Protein AF-A0A2D3V6R5-F1 (afdb_monomer_lite)

Foldseek 3Di:
DDPPDPVNVVVVVVVVVVVVVVVVVVDDPDVVVVVVVVVVVCCVVVVVVVDDPVVNVVVVVVVVVVVVVVVVCCVPPVVVVCVVVVVVVCCVVCVVVVVVVVVVVVVVVVVVVVVVVVVVVVVVVVVVVVVVVVVVVVVVVVVVVVVPDDPDD

Organism: NCBI:txid112498

pLDDT: mean 79.0, std 11.84, range [49.44, 95.38]

Secondary structure (DSSP, 8-state):
--S-SHHHHHHHHHHHHHHHHHHHHH-SSHHHHHHHHHHHHHHHHT-GGGS-HHHHHHHHHHHHHHHHHHHHHHHHHHHHHHHHHHHHHHHHHHHHHHHHHHHHHHHHHHHHHHHHHHHHHHHHHHHHHHHHHHHHHHHHHHHHHHTTS----

Structure (mmCIF, N/CA/C/O backbone):
data_AF-A0A2D3V6R5-F1
#
_entry.id   AF-A0A2D3V6R5-F1
#
loop_
_atom_site.group_PDB
_atom_site.id
_atom_site.type_symbol
_atom_site.label_atom_id
_atom_site.label_alt_id
_atom_site.label_comp_id
_atom_site.label_asym_id
_atom_site.label_entity_id
_atom_site.label_seq_id
_atom_site.pdbx_PDB_ins_code
_atom_site.Cartn_x
_atom_site.Cartn_y
_atom_site.Cartn_z
_atom_site.occupancy
_atom_site.B_iso_or_equiv
_atom_site.auth_seq_id
_atom_site.auth_comp_id
_atom_site.auth_asym_id
_atom_site.auth_atom_id
_atom_site.pdbx_PDB_model_num
ATOM 1 N N . MET A 1 1 ? -11.839 -35.120 -4.992 1.00 53.50 1 MET A N 1
ATOM 2 C CA . MET A 1 1 ? -13.176 -34.646 -4.585 1.00 53.50 1 MET A CA 1
ATOM 3 C C . MET A 1 1 ? -13.481 -33.445 -5.452 1.00 53.50 1 MET A C 1
ATOM 5 O O . MET A 1 1 ? -12.688 -32.515 -5.448 1.00 53.50 1 MET A O 1
ATOM 9 N N . ASP A 1 2 ? -14.511 -33.534 -6.288 1.00 56.72 2 ASP A N 1
ATOM 10 C CA . ASP A 1 2 ? -14.888 -32.458 -7.205 1.00 56.72 2 ASP A CA 1
ATOM 11 C C . ASP A 1 2 ? -15.658 -31.379 -6.423 1.00 56.72 2 ASP A C 1
ATOM 13 O O . ASP A 1 2 ? -16.716 -31.648 -5.854 1.00 56.72 2 ASP A O 1
ATOM 17 N N . PHE A 1 3 ? -15.086 -30.176 -6.325 1.00 58.09 3 PHE A N 1
ATOM 18 C CA . PHE A 1 3 ? -15.668 -29.036 -5.603 1.00 58.09 3 PHE A CA 1
ATOM 19 C C . PHE A 1 3 ? -16.636 -28.214 -6.472 1.00 58.09 3 PHE A C 1
ATOM 21 O O . PHE A 1 3 ? -17.125 -27.173 -6.026 1.00 58.09 3 PHE A O 1
ATOM 28 N N . SER A 1 4 ? -16.893 -28.654 -7.709 1.00 66.25 4 SER A N 1
ATOM 29 C CA . SER A 1 4 ? -17.776 -27.969 -8.655 1.00 66.25 4 SER A CA 1
ATOM 30 C C . SER A 1 4 ? -19.265 -28.213 -8.374 1.00 66.25 4 SER A C 1
ATOM 32 O O . SER A 1 4 ? -20.094 -27.357 -8.686 1.00 66.25 4 SER A O 1
ATOM 34 N N . ASP A 1 5 ? -19.623 -29.335 -7.732 1.00 77.44 5 ASP A N 1
ATOM 35 C CA . ASP A 1 5 ? -21.026 -29.638 -7.443 1.00 77.44 5 ASP A CA 1
ATOM 36 C C . ASP A 1 5 ? -21.595 -28.745 -6.327 1.00 77.44 5 ASP A C 1
ATOM 38 O O . ASP A 1 5 ? -21.008 -28.581 -5.250 1.00 77.44 5 ASP A O 1
ATOM 42 N N . SER A 1 6 ? -22.769 -28.170 -6.593 1.00 73.06 6 SER A N 1
ATOM 43 C CA . SER A 1 6 ? -23.448 -27.214 -5.708 1.00 73.06 6 SER A CA 1
ATOM 44 C C . SER A 1 6 ? -23.695 -27.820 -4.321 1.00 73.06 6 SER A C 1
ATOM 46 O O . SER A 1 6 ? -23.447 -27.184 -3.295 1.00 73.06 6 SER A O 1
ATOM 48 N N . THR A 1 7 ? -24.063 -29.101 -4.282 1.00 78.38 7 THR A N 1
ATOM 49 C CA . THR A 1 7 ? -24.323 -29.873 -3.060 1.00 78.38 7 THR A CA 1
ATOM 50 C C . THR A 1 7 ? -23.079 -29.989 -2.175 1.00 78.38 7 THR A C 1
ATOM 52 O O . THR A 1 7 ? -23.147 -29.760 -0.965 1.00 78.38 7 THR A O 1
ATOM 55 N N . THR A 1 8 ? -21.918 -30.268 -2.776 1.00 81.38 8 THR A N 1
ATOM 56 C CA . THR A 1 8 ? -20.629 -30.381 -2.074 1.00 81.38 8 THR A CA 1
ATOM 57 C C . THR A 1 8 ? -20.186 -29.041 -1.492 1.00 81.38 8 THR A C 1
ATOM 59 O O . THR A 1 8 ? -19.645 -28.996 -0.386 1.00 81.38 8 THR A O 1
ATOM 62 N N . ARG A 1 9 ? -20.464 -27.928 -2.184 1.00 78.44 9 ARG A N 1
ATOM 63 C CA . ARG A 1 9 ? -20.160 -26.578 -1.685 1.00 78.44 9 ARG A CA 1
ATOM 64 C C . ARG A 1 9 ? -20.992 -26.228 -0.456 1.00 78.44 9 ARG A C 1
ATOM 66 O O . ARG A 1 9 ? -20.429 -25.737 0.519 1.00 78.44 9 ARG A O 1
ATOM 73 N N . TYR A 1 10 ? -22.294 -26.516 -0.457 1.00 83.56 10 TYR A N 1
ATOM 74 C CA . TYR A 1 10 ? -23.132 -26.286 0.725 1.00 83.56 10 TYR A CA 1
ATOM 75 C C . TYR A 1 10 ? -22.726 -27.180 1.898 1.00 83.56 10 TYR A C 1
ATOM 77 O O . TYR A 1 10 ? -22.626 -26.689 3.020 1.00 83.56 10 TYR A O 1
ATOM 85 N N . ALA A 1 11 ? -22.410 -28.454 1.653 1.00 84.50 11 ALA A N 1
ATOM 86 C CA . ALA A 1 11 ? -21.917 -29.354 2.696 1.00 84.50 11 ALA A CA 1
ATOM 87 C C . ALA A 1 11 ? -20.570 -28.889 3.287 1.00 84.50 11 ALA A C 1
ATOM 89 O O . ALA A 1 11 ? -20.380 -28.921 4.506 1.00 84.50 11 ALA A O 1
ATOM 90 N N . ALA A 1 12 ? -19.653 -28.399 2.448 1.00 85.00 12 ALA A N 1
ATOM 91 C CA . ALA A 1 12 ? -18.389 -27.805 2.884 1.00 85.00 12 ALA A CA 1
ATOM 92 C C . ALA A 1 12 ? -18.606 -26.518 3.698 1.00 85.00 12 ALA A C 1
ATOM 94 O O . ALA A 1 12 ? -17.994 -26.335 4.745 1.00 85.00 12 ALA A O 1
ATOM 95 N N . VAL A 1 13 ? -19.519 -25.641 3.273 1.00 87.12 13 VAL A N 1
ATOM 96 C CA . VAL A 1 13 ? -19.841 -24.418 4.024 1.00 87.12 13 VAL A CA 1
ATOM 97 C C . VAL A 1 13 ? -20.482 -24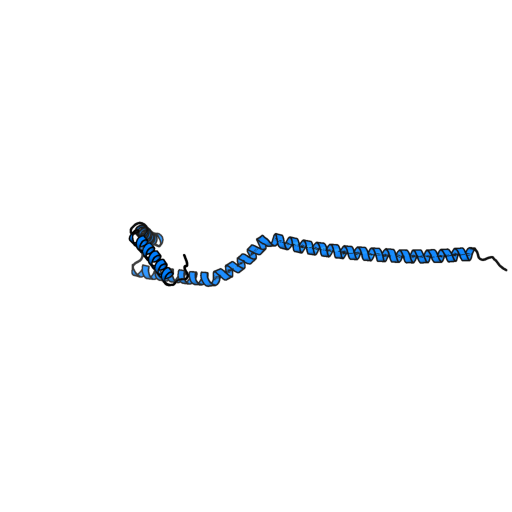.759 5.369 1.00 87.12 13 VAL A C 1
ATOM 99 O O . VAL A 1 13 ? -20.072 -24.208 6.384 1.00 87.12 13 VAL A O 1
ATOM 102 N N . ILE A 1 14 ? -21.430 -25.698 5.414 1.00 86.50 14 ILE A N 1
ATOM 103 C CA . ILE A 1 14 ? -22.101 -26.104 6.658 1.00 86.50 14 ILE A CA 1
ATOM 104 C C . ILE A 1 14 ? -21.109 -26.752 7.624 1.00 86.50 14 ILE A C 1
ATOM 106 O O . ILE A 1 14 ? -21.131 -26.436 8.809 1.00 86.50 14 ILE A O 1
ATOM 110 N N . SER A 1 15 ? -20.210 -27.613 7.142 1.00 85.25 15 SER A N 1
ATOM 111 C CA . SER A 1 15 ? -19.176 -28.221 7.990 1.00 85.25 15 SER A CA 1
ATOM 112 C C . SER A 1 15 ? -18.167 -27.192 8.504 1.00 85.25 15 SER A C 1
ATOM 114 O O . SER A 1 15 ? -17.832 -27.222 9.685 1.00 85.25 15 SER A O 1
ATOM 116 N N . VAL A 1 16 ? -17.747 -26.224 7.684 1.00 89.00 16 VAL A N 1
ATOM 117 C CA . VAL A 1 16 ? -16.875 -25.122 8.128 1.00 89.00 16 VAL A CA 1
ATOM 118 C C . VAL A 1 16 ? -17.579 -24.224 9.147 1.00 89.00 16 VAL A C 1
ATOM 120 O O . VAL A 1 16 ? -16.983 -23.872 10.162 1.00 89.00 16 VAL A O 1
ATOM 123 N N . VAL A 1 17 ? -18.853 -23.891 8.927 1.00 89.69 17 VAL A N 1
ATOM 124 C CA . VAL A 1 17 ? -19.662 -23.100 9.868 1.00 89.69 17 VAL A CA 1
ATOM 125 C C . VAL A 1 17 ? -19.901 -23.870 11.165 1.00 89.69 17 VAL A C 1
ATOM 127 O O . VAL A 1 17 ? -19.804 -23.279 12.234 1.00 89.69 17 VAL A O 1
ATOM 130 N N . ALA A 1 18 ? -20.148 -25.179 11.103 1.00 86.75 18 ALA A N 1
ATOM 131 C CA . ALA A 1 18 ? -20.310 -26.029 12.279 1.00 86.75 18 ALA A CA 1
ATOM 132 C C . ALA A 1 18 ? -19.002 -26.173 13.067 1.00 86.75 18 ALA A C 1
ATOM 134 O O . ALA A 1 18 ? -19.034 -26.132 14.292 1.00 86.75 18 ALA A O 1
ATOM 135 N N . LEU A 1 19 ? -17.851 -26.277 12.393 1.00 85.19 19 LEU A N 1
ATOM 136 C CA . LEU A 1 19 ? -16.536 -26.276 13.039 1.00 85.19 19 LEU A CA 1
ATOM 137 C C . LEU A 1 19 ? -16.205 -24.914 13.651 1.00 85.19 19 LEU A C 1
ATOM 139 O O . LEU A 1 19 ? -15.692 -24.868 14.764 1.00 85.19 19 LEU A O 1
ATOM 143 N N . LEU A 1 20 ? -16.541 -23.812 12.977 1.00 80.19 20 LEU A N 1
ATOM 144 C CA . LEU A 1 20 ? -16.417 -22.463 13.531 1.00 80.19 20 LEU A CA 1
ATOM 145 C C . LEU A 1 20 ? -17.335 -22.266 14.734 1.00 80.19 20 LEU A C 1
ATOM 147 O O . LEU A 1 20 ? -16.888 -21.744 15.745 1.00 80.19 20 LEU A O 1
ATOM 151 N N . ALA A 1 21 ? -18.587 -22.714 14.657 1.00 79.69 21 ALA A N 1
ATOM 152 C CA . ALA A 1 21 ? -19.536 -22.652 15.760 1.00 79.69 21 ALA A CA 1
ATOM 153 C C . ALA A 1 21 ? -19.085 -23.538 16.925 1.00 79.69 21 ALA A C 1
ATOM 155 O O . ALA A 1 21 ? -19.116 -23.089 18.063 1.00 79.69 21 ALA A O 1
ATOM 156 N N . ALA A 1 22 ? -18.595 -24.752 16.664 1.00 80.31 22 ALA A N 1
ATOM 157 C CA . ALA A 1 22 ? -18.025 -25.626 17.683 1.00 80.31 22 ALA A CA 1
ATOM 158 C C . ALA A 1 22 ? -16.770 -25.007 18.309 1.00 80.31 22 ALA A C 1
ATOM 160 O O . ALA A 1 22 ? -16.638 -25.027 19.524 1.00 80.31 22 ALA A O 1
ATOM 161 N N . PHE A 1 23 ? -15.889 -24.392 17.517 1.00 76.06 23 PHE A N 1
ATOM 162 C CA . PHE A 1 23 ? -14.724 -23.653 18.007 1.00 76.06 23 PHE A CA 1
ATOM 163 C C . PHE A 1 23 ? -15.133 -22.447 18.866 1.00 76.06 23 PHE A C 1
ATOM 165 O O . PHE A 1 23 ? -14.556 -22.229 19.928 1.00 76.06 23 PHE A O 1
ATOM 172 N N . LEU A 1 24 ? -16.172 -21.709 18.461 1.00 71.12 24 LEU A N 1
ATOM 173 C CA . LEU A 1 24 ? -16.714 -20.569 19.203 1.00 71.12 24 LEU A CA 1
ATOM 174 C C . LEU A 1 24 ? -17.412 -21.003 20.505 1.00 71.12 24 LEU A C 1
ATOM 176 O O . LEU A 1 24 ? -17.276 -20.337 21.526 1.00 71.12 24 LEU A O 1
ATOM 180 N N . LEU A 1 25 ? -18.137 -22.127 20.478 1.00 71.62 25 LEU A N 1
ATOM 181 C CA . LEU A 1 25 ? -18.864 -22.683 21.624 1.00 71.62 25 LEU A CA 1
ATOM 182 C C . LEU A 1 25 ? -17.932 -23.406 22.612 1.00 71.62 25 LEU A C 1
ATOM 184 O O . LEU A 1 25 ? -18.159 -23.330 23.818 1.00 71.62 25 LEU A O 1
ATOM 188 N N . LEU A 1 26 ? -16.867 -24.067 22.135 1.00 70.25 26 LEU A N 1
ATOM 189 C CA . LEU A 1 26 ? -15.841 -24.697 22.981 1.00 70.25 26 LEU A CA 1
ATOM 190 C C . LEU A 1 26 ? -14.782 -23.708 23.490 1.00 70.25 26 LEU A C 1
ATOM 192 O O . LEU A 1 26 ? -14.047 -24.049 24.418 1.00 70.25 26 LEU A O 1
ATOM 196 N N . GLN A 1 27 ? -14.714 -22.479 22.966 1.00 68.38 27 GLN A N 1
ATOM 197 C CA . GLN A 1 27 ? -13.873 -21.416 23.528 1.00 68.38 27 GLN A CA 1
ATOM 198 C C . GLN A 1 27 ? -14.670 -20.321 24.264 1.00 68.38 27 GLN A C 1
ATOM 200 O O . GLN A 1 27 ? -14.826 -19.223 23.731 1.00 68.38 27 GLN A O 1
ATOM 205 N N . PRO A 1 28 ? -15.060 -20.514 25.542 1.00 64.50 28 PRO A N 1
ATOM 206 C CA . PRO A 1 28 ? -15.763 -19.467 26.282 1.00 64.50 28 PRO A CA 1
ATOM 207 C C . PRO A 1 28 ? -14.958 -18.831 27.431 1.00 64.50 28 PRO A C 1
ATOM 209 O O . PRO A 1 28 ? -15.558 -18.284 28.351 1.00 64.50 28 PRO A O 1
ATOM 212 N N . THR A 1 29 ? -13.616 -18.869 27.450 1.00 63.78 29 THR A N 1
ATOM 213 C CA . THR A 1 29 ? -12.869 -18.217 28.557 1.00 63.78 29 THR A CA 1
ATOM 214 C C . THR A 1 29 ? -11.607 -17.463 28.156 1.00 63.78 29 THR A C 1
ATOM 216 O O . THR A 1 29 ? -11.415 -16.350 28.632 1.00 63.78 29 THR A O 1
ATOM 219 N N . GLY A 1 30 ? -10.751 -18.006 27.286 1.00 70.88 30 GLY A N 1
ATOM 220 C CA . GLY A 1 30 ? -9.469 -17.368 26.952 1.00 70.88 30 GLY A CA 1
ATOM 221 C C . GLY A 1 30 ? -9.632 -16.023 26.240 1.00 70.88 30 GLY A C 1
ATOM 222 O O . GLY A 1 30 ? -9.121 -15.006 26.708 1.00 70.88 30 GLY A O 1
ATOM 223 N N . LEU A 1 31 ? -10.400 -16.008 25.146 1.00 71.38 31 LEU A N 1
ATOM 224 C CA . LEU A 1 31 ? -10.651 -14.799 24.35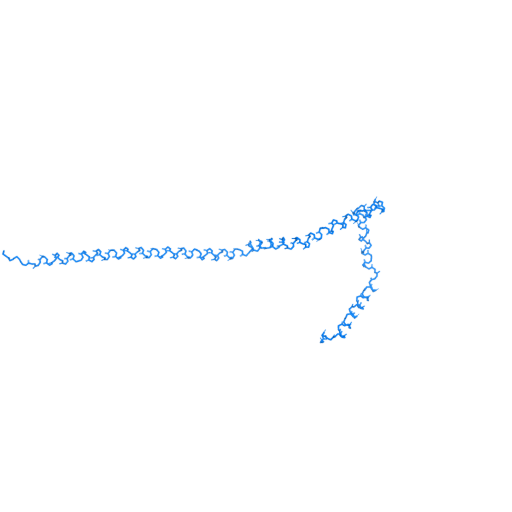6 1.00 71.38 31 LEU A CA 1
ATOM 225 C C . LEU A 1 31 ? -11.483 -13.773 25.123 1.00 71.38 31 LEU A C 1
ATOM 227 O O . LEU A 1 31 ? -11.145 -12.598 25.100 1.00 71.38 31 LEU A O 1
ATOM 231 N N . VAL A 1 32 ? -12.512 -14.204 25.858 1.00 72.94 32 VAL A N 1
ATOM 232 C CA . VAL A 1 32 ? -13.354 -13.305 26.667 1.00 72.94 32 VAL A CA 1
ATOM 233 C C . VAL A 1 32 ? -12.535 -12.639 27.774 1.00 72.94 32 VAL A C 1
ATOM 235 O O . VAL A 1 32 ? -12.588 -11.421 27.920 1.00 72.94 32 VAL A O 1
ATOM 238 N N . LYS A 1 33 ? -11.709 -13.401 28.505 1.00 78.56 33 LYS A N 1
ATOM 239 C CA . LYS A 1 33 ? -10.807 -12.848 29.531 1.00 78.56 33 LYS A CA 1
ATOM 240 C C . LYS A 1 33 ? -9.748 -11.927 28.923 1.00 78.56 33 LYS A C 1
ATOM 242 O O . LYS A 1 33 ? -9.403 -10.907 29.516 1.00 78.56 33 LYS A O 1
ATOM 247 N N . TRP A 1 34 ? -9.241 -12.259 27.736 1.00 81.19 34 TRP A N 1
ATOM 248 C CA . TRP A 1 34 ? -8.313 -11.402 26.999 1.00 81.19 34 TRP A CA 1
ATOM 249 C C . TRP A 1 34 ? -8.978 -10.091 26.558 1.00 81.19 34 TRP A C 1
ATOM 251 O O . TRP A 1 34 ? -8.399 -9.024 26.758 1.00 81.19 34 TRP A O 1
ATOM 261 N N . LEU A 1 35 ? -10.212 -10.152 26.050 1.00 76.19 35 LEU A N 1
ATOM 262 C CA . LEU A 1 35 ? -10.997 -8.981 25.656 1.00 76.19 35 LEU A CA 1
ATOM 263 C C . LEU A 1 35 ? -11.310 -8.093 26.864 1.00 76.19 35 LEU A C 1
ATOM 265 O O . LEU A 1 35 ? -11.135 -6.880 26.799 1.00 76.19 35 LEU A O 1
ATOM 269 N N . GLN A 1 36 ? -11.699 -8.697 27.990 1.00 79.06 36 GLN A N 1
ATOM 270 C CA . GLN A 1 36 ? -11.892 -7.991 29.256 1.00 79.06 36 GLN A CA 1
ATOM 271 C C . GLN A 1 36 ? -10.606 -7.274 29.673 1.00 79.06 36 GLN A C 1
ATOM 273 O O . GLN A 1 36 ? -10.637 -6.074 29.926 1.00 79.06 36 GLN A O 1
ATOM 278 N N . LYS A 1 37 ? -9.453 -7.958 29.652 1.00 84.50 37 LYS A N 1
ATOM 279 C CA . LYS A 1 37 ? -8.151 -7.346 29.965 1.00 84.50 37 LYS A CA 1
ATOM 280 C C . LYS A 1 37 ? -7.820 -6.169 29.039 1.00 84.50 37 LYS A C 1
ATOM 282 O O . LYS A 1 37 ? -7.246 -5.183 29.496 1.00 84.50 37 LYS A O 1
ATOM 287 N N . LYS A 1 38 ? -8.193 -6.248 27.758 1.00 79.88 38 LYS A N 1
ATOM 288 C CA . LYS A 1 38 ? -8.019 -5.149 26.798 1.00 79.88 38 LYS A CA 1
ATOM 289 C C . LYS A 1 38 ? -8.947 -3.971 27.078 1.00 79.88 38 LYS A C 1
ATOM 291 O O . LYS A 1 38 ? -8.470 -2.843 27.027 1.00 79.88 38 LYS A O 1
ATOM 296 N N . ASN A 1 39 ? -10.199 -4.218 27.456 1.00 80.62 39 ASN A N 1
ATOM 297 C CA . ASN A 1 39 ? -11.113 -3.162 27.895 1.00 80.62 39 ASN A CA 1
ATOM 298 C C . ASN A 1 39 ? -10.610 -2.471 29.171 1.00 80.62 39 ASN A C 1
ATOM 300 O O . ASN A 1 39 ? -10.556 -1.247 29.207 1.00 80.62 39 ASN A O 1
ATOM 304 N N . TYR A 1 40 ? -10.129 -3.223 30.166 1.00 80.75 40 TYR A N 1
ATOM 305 C CA . TYR A 1 40 ? -9.526 -2.632 31.370 1.00 80.75 40 TYR A CA 1
ATOM 306 C C . TYR A 1 40 ? -8.300 -1.779 31.046 1.00 80.75 40 TYR A C 1
ATOM 308 O O . TYR A 1 40 ? -8.138 -0.675 31.559 1.00 80.75 40 TYR A O 1
ATOM 316 N N . GLN A 1 41 ? -7.423 -2.270 30.171 1.00 78.75 41 GLN A N 1
ATOM 317 C CA . GLN A 1 41 ? -6.246 -1.507 29.775 1.00 78.75 41 GLN A CA 1
ATOM 318 C C . GLN A 1 41 ? -6.634 -0.258 28.978 1.00 78.75 41 GLN A C 1
ATOM 320 O O . GLN A 1 41 ? -6.025 0.791 29.159 1.00 78.75 41 GLN A O 1
ATOM 325 N N . TYR A 1 42 ? -7.667 -0.332 28.145 1.00 75.50 42 TYR A N 1
ATOM 326 C CA . TYR A 1 42 ? -8.207 0.829 27.448 1.00 75.50 42 TYR A CA 1
ATOM 327 C C . TYR A 1 42 ? -8.717 1.893 28.435 1.00 75.50 42 TYR A C 1
ATOM 329 O O . TYR A 1 42 ? -8.350 3.058 28.307 1.00 75.50 42 TYR A O 1
ATOM 337 N N . GLU A 1 43 ? -9.439 1.501 29.487 1.00 77.19 43 GLU A N 1
ATOM 338 C CA . GLU A 1 43 ? -9.883 2.427 30.539 1.00 77.19 43 GLU A CA 1
ATOM 339 C C . GLU A 1 43 ? -8.720 3.097 31.288 1.00 77.19 43 GLU A C 1
ATOM 341 O O . GLU A 1 43 ? -8.780 4.300 31.552 1.00 77.19 43 GLU A O 1
ATOM 346 N N . VAL A 1 44 ? -7.653 2.344 31.585 1.00 75.50 44 VAL A N 1
ATOM 347 C CA . VAL A 1 44 ? -6.481 2.833 32.334 1.00 75.50 44 VAL A CA 1
ATOM 348 C C . VAL A 1 44 ? -5.560 3.709 31.476 1.00 75.50 44 VAL A C 1
ATOM 350 O O . VAL A 1 44 ? -5.099 4.747 31.940 1.00 75.50 44 VAL A O 1
ATOM 353 N N . THR A 1 45 ? -5.282 3.318 30.229 1.00 73.62 45 THR A N 1
ATOM 354 C CA . THR A 1 45 ? -4.247 3.977 29.401 1.00 73.62 45 THR A CA 1
ATOM 355 C C . THR A 1 45 ? -4.771 5.221 28.688 1.00 73.62 45 THR A C 1
ATOM 357 O O . THR A 1 45 ? -4.023 6.172 28.491 1.00 73.62 45 THR A O 1
ATOM 360 N N . PHE A 1 46 ? -6.055 5.239 28.319 1.00 65.75 46 PHE A N 1
ATOM 361 C CA . PHE A 1 46 ? -6.686 6.392 27.666 1.00 65.75 46 PHE A CA 1
ATOM 362 C C . PHE A 1 46 ? -7.336 7.370 28.658 1.00 65.75 46 PHE A C 1
ATOM 364 O O . PHE A 1 46 ? -8.079 8.253 28.240 1.00 65.75 46 PHE A O 1
ATOM 371 N N . ALA A 1 47 ? -7.093 7.204 29.967 1.00 64.81 47 ALA A N 1
ATOM 372 C CA . ALA A 1 47 ? -7.706 7.982 31.053 1.00 64.81 47 ALA A CA 1
ATOM 373 C C . ALA A 1 47 ? -9.251 8.017 31.030 1.00 64.81 47 ALA A C 1
ATOM 375 O O . ALA A 1 47 ? -9.874 8.780 31.764 1.00 64.81 47 ALA A O 1
ATOM 376 N N . LEU A 1 48 ? -9.885 7.148 30.237 1.00 67.50 48 LEU A N 1
ATOM 377 C CA . LEU A 1 48 ? -11.334 7.073 30.052 1.00 67.50 48 LEU A CA 1
ATOM 378 C C . LEU A 1 48 ? -12.081 6.754 31.340 1.00 67.50 48 LEU A C 1
ATOM 380 O O . LEU A 1 48 ? -13.273 7.027 31.423 1.00 67.50 48 LEU A O 1
ATOM 384 N N . TYR A 1 49 ? -11.426 6.171 32.345 1.00 64.94 49 TYR A N 1
ATOM 385 C CA . TYR A 1 49 ? -12.059 5.939 33.642 1.00 64.94 49 TYR A CA 1
ATOM 386 C C . TYR A 1 49 ? -12.370 7.237 34.403 1.00 64.94 49 TYR A C 1
ATOM 388 O O . TYR A 1 49 ? -13.295 7.239 35.210 1.00 64.94 49 TYR A O 1
ATOM 396 N N . MET A 1 50 ? -11.650 8.325 34.109 1.00 69.81 50 MET A N 1
ATOM 397 C CA . MET A 1 50 ? -11.829 9.630 34.752 1.00 69.81 50 MET A CA 1
ATOM 398 C C . MET A 1 50 ? -12.879 10.509 34.072 1.00 69.81 50 MET A C 1
ATOM 400 O O . MET A 1 50 ? -13.304 11.502 34.653 1.00 69.81 50 MET A O 1
ATOM 404 N N . LEU A 1 51 ? -13.294 10.155 32.854 1.00 69.31 51 LEU A N 1
ATOM 405 C CA . LEU A 1 51 ? -14.311 10.894 32.118 1.00 69.31 51 LEU A CA 1
ATOM 406 C C . LEU A 1 51 ? -15.716 10.413 32.485 1.00 69.31 51 LEU A C 1
ATOM 408 O O . LEU A 1 51 ? -15.980 9.219 32.665 1.00 69.31 51 LEU A O 1
ATOM 412 N N . THR A 1 52 ? -16.642 11.358 32.536 1.00 77.88 52 THR A N 1
ATOM 413 C CA . THR A 1 52 ? -18.067 11.116 32.768 1.00 77.88 52 THR A CA 1
ATOM 414 C C . THR A 1 52 ? -18.623 10.232 31.635 1.00 77.88 52 THR A C 1
ATOM 416 O O . THR A 1 52 ? -18.151 10.343 30.502 1.00 77.88 52 THR A O 1
ATOM 419 N N . PRO A 1 53 ? -19.609 9.336 31.858 1.00 72.19 53 PRO A N 1
ATOM 420 C CA . PRO A 1 53 ? -20.056 8.373 30.837 1.00 72.19 53 PRO A CA 1
ATOM 421 C C . PRO A 1 53 ? -20.471 9.001 29.495 1.00 72.19 53 PRO A C 1
ATOM 423 O O . PRO A 1 53 ? -20.235 8.420 28.437 1.00 72.19 53 PRO A O 1
ATOM 426 N N . THR A 1 54 ? -21.032 10.210 29.533 1.00 72.44 54 THR A N 1
ATOM 427 C CA . THR A 1 54 ? -21.348 11.037 28.359 1.00 72.44 54 THR A CA 1
ATOM 428 C C . THR A 1 54 ? -20.102 11.524 27.621 1.00 72.44 54 THR A C 1
ATOM 430 O O . THR A 1 54 ? -20.069 11.527 26.393 1.00 72.44 54 THR A O 1
ATOM 433 N N . GLU A 1 55 ? -19.045 11.883 28.342 1.00 79.19 55 GLU A N 1
ATOM 434 C CA . GLU A 1 55 ? -17.789 12.354 27.758 1.00 79.19 55 GLU A CA 1
ATOM 435 C C . GLU A 1 55 ? -16.996 11.206 27.107 1.00 79.19 55 GLU A C 1
ATOM 437 O O . GLU A 1 55 ? -16.396 11.398 26.047 1.00 79.19 55 GLU A O 1
ATOM 442 N N . LYS A 1 56 ? -17.071 9.980 27.655 1.00 80.56 56 LYS A N 1
ATOM 443 C CA . LYS A 1 56 ? -16.479 8.776 27.031 1.00 80.56 56 LYS A CA 1
ATOM 444 C C . LYS A 1 56 ? -17.037 8.522 25.629 1.00 80.56 56 LYS A C 1
ATOM 446 O O . LYS A 1 56 ? -16.293 8.151 24.722 1.00 80.56 56 LYS A O 1
ATOM 451 N N . PHE A 1 57 ? -18.341 8.738 25.448 1.00 80.38 57 PHE A N 1
ATOM 452 C CA . PHE A 1 57 ? -19.008 8.566 24.157 1.00 80.38 57 PHE A CA 1
ATOM 453 C C . PHE A 1 57 ? -18.508 9.576 23.118 1.00 80.38 57 PHE A C 1
ATOM 455 O O . PHE A 1 57 ? -18.218 9.206 21.977 1.00 80.38 57 PHE A O 1
ATOM 462 N N . ILE A 1 58 ? -18.347 10.837 23.526 1.00 84.06 58 ILE A N 1
ATOM 463 C CA . ILE A 1 58 ? -17.844 11.907 22.657 1.00 84.06 58 ILE A CA 1
ATOM 464 C C . ILE A 1 58 ? -16.396 11.616 22.247 1.00 84.06 58 ILE A C 1
ATOM 466 O O . ILE A 1 58 ? -16.078 11.652 21.059 1.00 84.06 58 ILE A O 1
ATOM 470 N N . PHE A 1 59 ? -15.533 11.246 23.198 1.00 83.44 59 PHE A N 1
ATOM 471 C CA . PHE A 1 59 ? -14.135 10.918 22.910 1.00 83.44 59 PHE A CA 1
ATOM 472 C C . PHE A 1 59 ? -14.002 9.729 21.951 1.00 83.44 59 PHE A C 1
ATOM 474 O O . PHE A 1 59 ? -13.279 9.809 20.957 1.00 83.44 59 PHE A O 1
ATOM 481 N N . ASN A 1 60 ? -14.743 8.645 22.199 1.00 83.81 60 ASN A N 1
ATOM 482 C CA . ASN A 1 60 ? -14.709 7.466 21.338 1.00 83.81 60 ASN A CA 1
ATOM 483 C C . ASN A 1 60 ? -15.253 7.765 19.928 1.00 83.81 60 ASN A C 1
ATOM 485 O O . ASN A 1 60 ? -14.752 7.219 18.950 1.00 83.81 60 ASN A O 1
ATOM 489 N N . SER A 1 61 ? -16.218 8.683 19.804 1.00 87.50 61 SER A N 1
ATOM 490 C CA . SER A 1 61 ? -16.736 9.138 18.506 1.00 87.50 61 SER A CA 1
ATOM 491 C C . SER A 1 61 ? -15.702 9.950 17.721 1.00 87.50 61 SER A C 1
ATOM 493 O O . SER A 1 61 ? -15.524 9.724 16.525 1.00 87.50 61 SER A O 1
ATOM 495 N N . VAL A 1 62 ? -14.972 10.854 18.383 1.00 88.94 62 VAL A N 1
ATOM 496 C CA . VAL A 1 62 ? -13.876 11.620 17.760 1.00 88.94 62 VAL A CA 1
ATOM 497 C C . VAL A 1 62 ? -12.727 10.699 17.352 1.00 88.94 62 VAL A C 1
ATOM 499 O O . VAL A 1 62 ? -12.199 10.825 16.245 1.00 88.94 62 VAL A O 1
ATOM 502 N N . LEU A 1 63 ? -12.360 9.743 18.208 1.00 87.69 63 LEU A N 1
ATOM 503 C CA . LEU A 1 63 ? -11.338 8.745 17.902 1.00 87.69 63 LEU A CA 1
ATOM 504 C C . LEU A 1 63 ? -11.768 7.881 16.710 1.00 87.69 63 LEU A C 1
ATOM 506 O O . LEU A 1 63 ? -10.996 7.721 15.766 1.00 87.69 63 LEU A O 1
ATOM 510 N N . PHE A 1 64 ? -13.013 7.401 16.701 1.00 89.62 64 PHE A N 1
ATOM 511 C CA . PHE A 1 64 ? -13.580 6.643 15.586 1.00 89.62 64 PHE A CA 1
ATOM 512 C C . PHE A 1 64 ? -13.579 7.445 14.280 1.00 89.62 64 PHE A C 1
ATOM 514 O O . PHE A 1 64 ? -13.177 6.915 13.244 1.00 89.62 64 PHE A O 1
ATOM 521 N N . LEU A 1 65 ? -13.975 8.720 14.320 1.00 93.31 65 LEU A N 1
ATOM 522 C CA . LEU A 1 65 ? -13.942 9.608 13.157 1.00 93.31 65 LEU A CA 1
ATOM 523 C C . LEU A 1 65 ? -12.518 9.822 12.647 1.00 93.31 65 LEU A C 1
ATOM 525 O O . LEU A 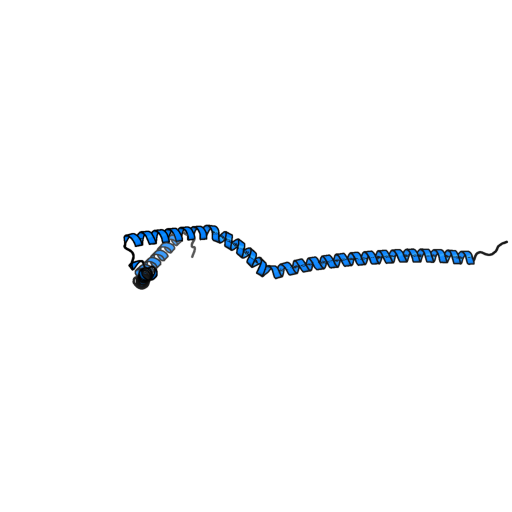1 65 ? -12.275 9.709 11.449 1.00 93.31 65 LEU A O 1
ATOM 529 N N . THR A 1 66 ? -11.571 10.074 13.550 1.00 92.00 66 THR A N 1
ATOM 530 C CA . THR A 1 66 ? -10.166 10.313 13.199 1.00 92.00 66 THR A CA 1
ATOM 531 C C . THR A 1 66 ? -9.542 9.068 12.576 1.00 92.00 66 THR A C 1
ATOM 533 O O . THR A 1 66 ? -8.907 9.149 11.526 1.00 92.00 66 THR A O 1
ATOM 536 N N . VAL A 1 67 ? -9.762 7.898 13.181 1.00 92.56 67 VAL A N 1
ATOM 537 C CA . VAL A 1 67 ? -9.269 6.620 12.654 1.00 92.56 67 VAL A CA 1
ATOM 538 C C . VAL A 1 67 ? -9.956 6.276 11.338 1.00 92.56 67 VAL A C 1
ATOM 540 O O . VAL A 1 67 ? -9.279 5.838 10.417 1.00 92.56 67 VAL A O 1
ATOM 543 N N . SER A 1 68 ? -11.261 6.516 11.200 1.00 94.00 68 SER A N 1
ATOM 544 C CA . SER A 1 68 ? -11.979 6.275 9.942 1.00 94.00 68 SER A CA 1
ATOM 545 C C . SER A 1 68 ? -11.460 7.170 8.820 1.00 94.00 68 SER A C 1
ATOM 547 O O . SER A 1 68 ? -11.169 6.681 7.730 1.00 94.00 68 SER A O 1
ATOM 549 N N . MET A 1 69 ? -11.270 8.462 9.097 1.00 94.00 69 MET A N 1
ATOM 550 C CA . MET A 1 69 ? -10.677 9.408 8.154 1.00 94.00 69 MET A CA 1
ATOM 551 C C . MET A 1 69 ? -9.266 8.965 7.747 1.00 94.00 69 MET A C 1
ATOM 553 O O . MET A 1 69 ? -8.946 8.937 6.559 1.00 94.00 69 MET A O 1
ATOM 557 N N . LEU A 1 70 ? -8.440 8.559 8.716 1.00 93.06 70 LEU A N 1
ATOM 558 C CA . LEU A 1 70 ? -7.088 8.063 8.466 1.00 93.06 70 LEU A CA 1
ATOM 559 C C . LEU A 1 70 ? -7.094 6.761 7.657 1.00 93.06 70 LEU A C 1
ATOM 561 O O . LEU A 1 70 ? -6.272 6.594 6.760 1.00 93.06 70 LEU A O 1
ATOM 565 N N . LEU A 1 71 ? -8.014 5.844 7.947 1.00 95.38 71 LEU A N 1
ATOM 566 C CA . LEU A 1 71 ? -8.131 4.555 7.273 1.00 95.38 71 LEU A CA 1
ATOM 567 C C . LEU A 1 71 ? -8.528 4.747 5.809 1.00 95.38 71 LEU A C 1
ATOM 569 O O . LEU A 1 71 ? -7.893 4.177 4.925 1.00 95.38 71 LEU A O 1
ATOM 573 N N . ILE A 1 72 ? -9.508 5.610 5.541 1.00 94.69 72 ILE A N 1
ATOM 574 C CA . ILE A 1 72 ? -9.928 5.947 4.175 1.00 94.69 72 ILE A CA 1
ATOM 575 C C . ILE A 1 72 ? -8.794 6.652 3.422 1.00 94.69 72 ILE A C 1
ATOM 577 O O . ILE A 1 72 ? -8.491 6.278 2.289 1.00 94.69 72 ILE A O 1
ATOM 581 N N . ALA A 1 73 ? -8.109 7.606 4.059 1.00 93.69 73 ALA A N 1
ATOM 582 C CA . ALA A 1 73 ? -6.928 8.241 3.480 1.00 93.69 73 ALA A CA 1
ATOM 583 C C . ALA A 1 73 ? -5.830 7.212 3.171 1.00 93.69 73 ALA A C 1
ATOM 585 O O . ALA A 1 73 ? -5.237 7.242 2.098 1.00 93.69 73 ALA A O 1
ATOM 586 N N . THR A 1 74 ? -5.599 6.254 4.067 1.00 94.06 74 THR A N 1
ATOM 587 C CA . THR A 1 74 ? -4.602 5.195 3.882 1.00 94.06 74 THR A CA 1
ATOM 588 C C . THR A 1 74 ? -4.969 4.300 2.701 1.00 94.06 74 THR A C 1
ATOM 590 O O . THR A 1 74 ? -4.150 4.100 1.812 1.00 94.06 74 THR A O 1
ATOM 593 N N . ILE A 1 75 ? -6.203 3.804 2.624 1.00 94.88 75 ILE A N 1
ATOM 594 C CA . ILE A 1 75 ? -6.621 2.918 1.529 1.00 94.88 75 ILE A CA 1
ATOM 595 C C . ILE A 1 75 ? -6.540 3.632 0.171 1.00 94.88 75 ILE A C 1
ATOM 597 O O . ILE A 1 75 ? -6.112 3.024 -0.808 1.00 94.88 75 ILE A O 1
ATOM 601 N N . LEU A 1 76 ? -6.910 4.914 0.100 1.00 93.56 76 LEU A N 1
ATOM 602 C CA . LEU A 1 76 ? -6.972 5.649 -1.167 1.00 93.56 76 LEU A CA 1
ATOM 603 C C . LEU A 1 76 ? -5.617 6.236 -1.604 1.00 93.56 76 LEU A C 1
ATOM 605 O O . LEU A 1 76 ? -5.287 6.246 -2.791 1.00 93.56 76 LEU A O 1
ATOM 609 N N . TYR A 1 77 ? -4.823 6.745 -0.662 1.00 91.06 77 TYR A N 1
ATOM 610 C CA . TYR A 1 77 ? -3.610 7.514 -0.954 1.00 91.06 77 TYR A CA 1
ATOM 611 C C . TYR A 1 77 ? -2.325 6.692 -0.820 1.00 91.06 77 TYR A C 1
ATOM 613 O O . TYR A 1 77 ? -1.403 6.837 -1.630 1.00 91.06 77 TYR A O 1
ATOM 621 N N . LEU A 1 78 ? -2.268 5.780 0.157 1.00 86.69 78 LEU A N 1
ATOM 622 C CA . LEU A 1 78 ? -1.083 4.963 0.408 1.00 86.69 78 LEU A CA 1
ATOM 623 C C . LEU A 1 78 ? -0.646 4.104 -0.795 1.00 86.69 78 LEU A C 1
ATOM 625 O O . LEU A 1 78 ? 0.557 4.088 -1.051 1.00 86.69 78 LEU A O 1
ATOM 629 N N . PRO A 1 79 ? -1.520 3.433 -1.580 1.00 89.75 79 PRO A N 1
ATOM 630 C CA . PRO A 1 79 ? -1.050 2.608 -2.699 1.00 89.75 79 PRO A C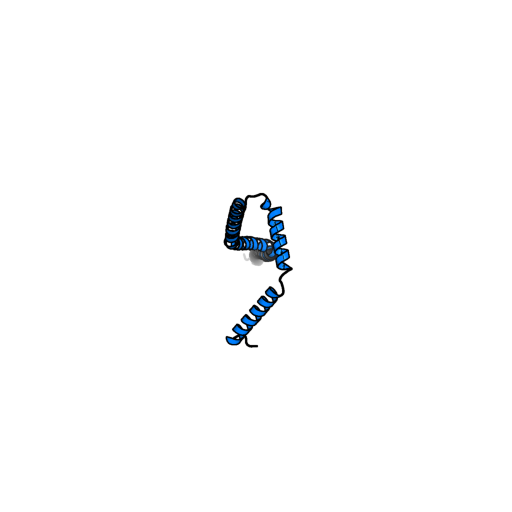A 1
ATOM 631 C C . PRO A 1 79 ? -0.314 3.425 -3.770 1.00 89.75 79 PRO A C 1
ATOM 633 O O . PRO A 1 79 ? 0.752 3.022 -4.238 1.00 89.75 79 PRO A O 1
ATOM 636 N N . ASN A 1 80 ? -0.824 4.615 -4.102 1.00 87.38 80 ASN A N 1
ATOM 637 C CA . ASN A 1 80 ? -0.172 5.523 -5.049 1.00 87.38 80 ASN A CA 1
ATOM 638 C C . ASN A 1 80 ? 1.190 6.010 -4.525 1.00 87.38 80 ASN A C 1
ATOM 640 O O . ASN A 1 80 ? 2.172 6.096 -5.273 1.00 87.38 80 ASN A O 1
ATOM 644 N N . HIS A 1 81 ? 1.275 6.285 -3.223 1.00 89.44 81 HIS A N 1
ATOM 645 C CA . HIS A 1 81 ? 2.525 6.669 -2.577 1.00 89.44 81 HIS A CA 1
ATOM 646 C C . HIS A 1 81 ? 3.553 5.539 -2.516 1.00 89.44 81 HIS A C 1
ATOM 648 O O . HIS A 1 81 ? 4.715 5.761 -2.866 1.00 89.44 81 HIS A O 1
ATOM 654 N N . ILE A 1 82 ? 3.134 4.323 -2.166 1.00 89.25 82 ILE A N 1
ATOM 655 C CA . ILE A 1 82 ? 4.004 3.144 -2.155 1.00 89.25 82 ILE A CA 1
ATOM 656 C C . ILE A 1 82 ? 4.568 2.890 -3.554 1.00 89.25 82 ILE A C 1
ATOM 658 O O . ILE A 1 82 ? 5.764 2.643 -3.673 1.00 89.25 82 ILE A O 1
ATOM 662 N N . MET A 1 83 ? 3.762 3.019 -4.613 1.00 87.81 83 MET A N 1
ATOM 663 C CA . MET A 1 83 ? 4.227 2.815 -5.991 1.00 87.81 83 MET A CA 1
ATOM 664 C C . MET A 1 83 ? 5.299 3.830 -6.419 1.00 87.81 83 MET A C 1
ATOM 666 O O . MET A 1 83 ? 6.241 3.510 -7.149 1.00 87.81 83 MET A O 1
ATOM 670 N N . THR A 1 84 ? 5.174 5.074 -5.959 1.00 86.62 84 THR A N 1
ATOM 671 C CA . THR A 1 84 ? 6.150 6.126 -6.270 1.00 86.62 84 THR A CA 1
ATOM 672 C C . THR A 1 84 ? 7.475 5.879 -5.551 1.00 86.62 84 THR A C 1
ATOM 674 O O . THR A 1 84 ? 8.543 6.010 -6.154 1.00 86.62 84 THR A O 1
ATOM 677 N N . ILE A 1 85 ? 7.412 5.496 -4.274 1.00 89.06 85 ILE A N 1
ATOM 678 C CA . ILE A 1 85 ? 8.597 5.181 -3.470 1.00 89.06 85 ILE A CA 1
ATOM 679 C C . ILE A 1 85 ? 9.262 3.907 -3.996 1.00 89.06 85 ILE A C 1
ATOM 681 O O . ILE A 1 85 ? 10.467 3.917 -4.228 1.00 89.06 85 ILE A O 1
ATOM 685 N N . SER A 1 86 ? 8.493 2.853 -4.281 1.00 87.50 86 SER A N 1
ATOM 686 C CA . SER A 1 86 ? 9.023 1.570 -4.751 1.00 87.50 86 SER A CA 1
ATOM 687 C C . SER A 1 86 ? 9.774 1.701 -6.072 1.00 87.50 86 SER A C 1
ATOM 689 O O . SER A 1 86 ? 10.845 1.121 -6.208 1.00 87.50 86 SER A O 1
ATOM 691 N N . ARG A 1 87 ? 9.293 2.519 -7.018 1.00 83.38 87 ARG A N 1
ATOM 692 C CA . ARG A 1 87 ? 10.008 2.785 -8.277 1.00 83.38 87 ARG A CA 1
ATOM 693 C C . ARG A 1 87 ? 11.357 3.463 -8.039 1.00 83.38 87 ARG A C 1
ATOM 695 O O . ARG A 1 87 ? 12.336 3.115 -8.694 1.00 83.38 87 ARG A O 1
ATOM 702 N N . ARG A 1 88 ? 11.422 4.415 -7.103 1.00 84.06 88 ARG A N 1
ATOM 703 C CA . ARG A 1 88 ? 12.679 5.086 -6.734 1.00 84.06 88 ARG A CA 1
ATOM 704 C C . ARG A 1 88 ? 13.622 4.121 -6.019 1.00 84.06 88 ARG A C 1
ATOM 706 O O . ARG A 1 88 ? 14.781 4.031 -6.397 1.00 84.06 88 ARG A O 1
ATOM 713 N N . THR A 1 89 ? 13.128 3.346 -5.058 1.00 86.06 89 THR A N 1
ATOM 714 C CA . THR A 1 89 ? 13.910 2.311 -4.364 1.00 86.06 89 THR A CA 1
ATOM 715 C C . THR A 1 89 ? 14.431 1.254 -5.337 1.00 86.06 89 THR A C 1
ATOM 717 O O . THR A 1 89 ? 15.598 0.883 -5.264 1.00 86.06 89 THR A O 1
ATOM 720 N N . TYR A 1 90 ? 13.606 0.825 -6.295 1.00 83.31 90 TYR A N 1
ATOM 721 C CA . TYR A 1 90 ? 14.006 -0.106 -7.345 1.00 83.31 90 TYR A CA 1
ATOM 722 C C . TYR A 1 90 ? 15.092 0.491 -8.243 1.00 83.31 90 TYR A C 1
ATOM 724 O O . TYR A 1 90 ? 16.053 -0.198 -8.563 1.00 83.31 90 TYR A O 1
ATOM 732 N N . TYR A 1 91 ? 15.003 1.779 -8.590 1.00 80.38 91 TYR A N 1
ATOM 733 C CA . TYR A 1 91 ? 16.075 2.464 -9.314 1.00 80.38 91 TYR A CA 1
ATOM 734 C C . TYR A 1 91 ? 17.393 2.472 -8.526 1.00 80.38 91 TYR A C 1
ATOM 736 O O . TYR A 1 91 ? 18.437 2.188 -9.099 1.00 80.38 91 TYR A O 1
ATOM 744 N N . TYR A 1 92 ? 17.370 2.733 -7.218 1.00 80.31 92 TYR A N 1
ATOM 745 C CA . TYR A 1 92 ? 18.597 2.703 -6.413 1.00 80.31 92 TYR A CA 1
ATOM 746 C C . TYR A 1 92 ? 19.169 1.291 -6.229 1.00 80.31 92 TYR A C 1
ATOM 748 O O . TYR A 1 92 ? 20.380 1.148 -6.106 1.00 80.31 92 TYR A O 1
ATOM 756 N N . PHE A 1 93 ? 18.326 0.255 -6.233 1.00 76.44 93 PHE A N 1
ATOM 757 C CA . PHE A 1 93 ? 18.760 -1.128 -6.015 1.00 76.44 93 PHE A CA 1
ATOM 758 C C . PHE A 1 93 ? 19.180 -1.851 -7.308 1.00 76.44 93 PHE A C 1
ATOM 760 O O . PHE A 1 93 ? 20.184 -2.553 -7.325 1.00 76.44 93 PHE A O 1
ATOM 767 N N . ALA A 1 94 ? 18.437 -1.677 -8.406 1.00 72.81 94 ALA A N 1
ATOM 768 C CA . ALA A 1 94 ? 18.689 -2.327 -9.701 1.00 72.81 94 ALA A CA 1
ATOM 769 C C . ALA A 1 94 ? 19.414 -1.421 -10.716 1.00 72.81 94 ALA A C 1
ATOM 771 O O . ALA A 1 94 ? 19.934 -1.894 -11.732 1.00 72.81 94 ALA A O 1
ATOM 772 N N . GLY A 1 95 ? 19.455 -0.110 -10.467 1.00 57.91 95 GLY A N 1
ATOM 773 C CA . GLY A 1 95 ? 20.069 0.867 -11.364 1.00 57.91 95 GLY A CA 1
ATOM 774 C C . GLY A 1 95 ? 21.587 0.758 -11.471 1.00 57.91 95 GLY A C 1
ATOM 775 O O . GLY A 1 95 ? 22.126 1.235 -12.465 1.00 57.91 95 GLY A O 1
ATOM 776 N N . ASP A 1 96 ? 22.282 0.099 -10.541 1.00 57.88 96 ASP A N 1
ATOM 777 C CA . ASP A 1 96 ? 23.725 -0.160 -10.680 1.00 57.88 96 ASP A CA 1
ATOM 778 C C . ASP A 1 96 ? 24.020 -1.144 -11.838 1.00 57.88 96 ASP A C 1
ATOM 780 O O . ASP A 1 96 ? 24.919 -0.937 -12.657 1.00 57.88 96 ASP A O 1
ATOM 784 N N . ALA A 1 97 ? 23.161 -2.154 -12.028 1.00 58.22 97 ALA A N 1
ATOM 785 C CA . ALA A 1 97 ? 23.291 -3.132 -13.114 1.00 58.22 97 ALA A CA 1
ATOM 786 C C . ALA A 1 97 ? 22.869 -2.582 -14.494 1.00 58.22 97 ALA A C 1
ATOM 788 O O . ALA A 1 97 ? 23.420 -2.961 -15.529 1.00 58.22 97 ALA A O 1
ATOM 789 N N . THR A 1 98 ? 21.897 -1.664 -14.535 1.00 58.94 98 THR A N 1
ATOM 790 C CA . THR A 1 98 ? 21.420 -1.089 -15.810 1.00 58.94 98 THR A CA 1
ATOM 791 C C . THR A 1 98 ? 22.301 0.073 -16.283 1.00 58.94 98 THR A C 1
ATOM 793 O O . THR A 1 98 ? 22.565 0.192 -17.480 1.00 58.94 98 THR A O 1
ATOM 796 N N . ASN A 1 99 ? 22.817 0.903 -15.365 1.00 59.59 99 ASN A N 1
ATOM 797 C CA . ASN A 1 99 ? 23.716 2.010 -15.715 1.00 59.59 99 ASN A CA 1
ATOM 798 C C . ASN A 1 99 ? 25.114 1.539 -16.135 1.00 59.59 99 ASN A C 1
ATOM 800 O O . ASN A 1 99 ? 25.764 2.214 -16.929 1.00 59.59 99 ASN A O 1
ATOM 804 N N . SER A 1 100 ? 25.585 0.390 -15.647 1.00 61.00 100 SER A N 1
ATOM 805 C CA . SER A 1 100 ? 26.852 -0.195 -16.102 1.00 61.00 100 SER A CA 1
ATOM 806 C C . SER A 1 100 ? 26.775 -0.648 -17.564 1.00 61.00 100 SER A C 1
ATOM 808 O O . SER A 1 100 ? 27.671 -0.332 -18.342 1.00 61.00 100 SER A O 1
ATOM 810 N N . THR A 1 101 ? 25.675 -1.285 -17.975 1.00 67.44 101 THR A N 1
ATOM 811 C CA . THR A 1 101 ? 25.482 -1.752 -19.362 1.00 67.44 101 THR A CA 1
ATOM 812 C C . THR A 1 101 ? 25.336 -0.588 -20.351 1.00 67.44 101 THR A C 1
ATOM 814 O O . THR A 1 101 ? 25.963 -0.590 -21.411 1.00 67.44 101 THR A O 1
ATOM 817 N N . SER A 1 102 ? 24.554 0.443 -20.010 1.00 69.19 102 SER A N 1
ATOM 818 C CA . SER A 1 102 ? 24.368 1.614 -20.881 1.00 69.19 102 SER A CA 1
ATOM 819 C C . SER A 1 102 ? 25.619 2.495 -20.970 1.00 69.19 102 SER A C 1
ATOM 821 O O . SER A 1 102 ? 25.927 2.996 -22.053 1.00 69.19 102 SER A O 1
ATOM 823 N N . ARG A 1 103 ? 26.392 2.634 -19.881 1.00 68.62 103 ARG A N 1
ATOM 824 C CA . ARG A 1 103 ? 27.699 3.317 -19.910 1.00 68.62 103 ARG A CA 1
ATOM 825 C C . ARG A 1 103 ? 28.727 2.541 -20.726 1.00 68.62 103 ARG A C 1
ATOM 827 O O . ARG A 1 103 ? 29.385 3.142 -21.564 1.00 68.62 103 ARG A O 1
ATOM 834 N N . GLN A 1 104 ? 28.806 1.219 -20.572 1.00 74.31 104 GLN A N 1
ATOM 835 C CA . GLN A 1 104 ? 29.709 0.383 -21.374 1.00 74.31 104 GLN A CA 1
ATOM 836 C C . GLN A 1 104 ? 29.366 0.416 -22.868 1.00 74.31 104 GLN A C 1
ATOM 838 O O . GLN A 1 104 ? 30.268 0.488 -23.705 1.00 74.31 104 GLN A O 1
ATOM 843 N N . ALA A 1 105 ? 28.078 0.424 -23.224 1.00 78.62 105 ALA A N 1
ATOM 844 C CA . ALA A 1 105 ? 27.644 0.585 -24.610 1.00 78.62 105 ALA A CA 1
ATOM 845 C C . ALA A 1 105 ? 28.020 1.969 -25.172 1.00 78.62 105 ALA A C 1
ATOM 847 O O . ALA A 1 105 ? 28.552 2.056 -26.279 1.00 78.62 105 ALA A O 1
ATOM 848 N N . ALA A 1 106 ? 27.815 3.042 -24.399 1.00 80.81 106 ALA A N 1
ATOM 849 C CA . ALA A 1 106 ? 28.192 4.397 -24.801 1.00 80.81 106 ALA A CA 1
ATOM 850 C C . ALA A 1 106 ? 29.717 4.567 -24.951 1.00 80.81 106 ALA A C 1
ATOM 852 O O . ALA A 1 106 ? 30.178 5.194 -25.904 1.00 80.81 106 ALA A O 1
ATOM 853 N N . GLU A 1 107 ? 30.505 3.966 -24.058 1.00 83.44 107 GLU A N 1
ATOM 854 C CA . GLU A 1 107 ? 31.971 3.969 -24.116 1.00 83.44 107 GLU A CA 1
ATOM 855 C C . GLU A 1 107 ? 32.516 3.129 -25.276 1.00 83.44 107 GLU A C 1
ATOM 857 O O . GLU A 1 107 ? 33.528 3.476 -25.880 1.00 83.44 107 GLU A O 1
ATOM 862 N N . THR A 1 108 ? 31.849 2.027 -25.619 1.00 85.25 108 THR A N 1
ATOM 863 C CA . THR A 1 108 ? 32.241 1.196 -26.766 1.00 85.25 108 THR A CA 1
ATOM 864 C C . THR A 1 108 ? 31.915 1.903 -28.081 1.00 85.25 108 THR A C 1
ATOM 866 O O . THR A 1 108 ? 32.740 1.907 -28.993 1.00 85.25 108 THR A O 1
ATOM 869 N N . ALA A 1 109 ? 30.759 2.568 -28.171 1.00 88.06 109 ALA A N 1
ATOM 870 C CA . ALA A 1 109 ? 30.379 3.351 -29.344 1.00 88.06 109 ALA A CA 1
ATOM 871 C C . ALA A 1 109 ? 31.306 4.558 -29.564 1.00 88.06 109 ALA A C 1
ATOM 873 O O . ALA A 1 109 ? 31.700 4.826 -30.700 1.00 88.06 109 ALA A O 1
ATOM 874 N N . SER A 1 110 ? 31.704 5.258 -28.496 1.00 88.75 110 SER A N 1
ATOM 875 C CA . SER A 1 110 ? 32.638 6.383 -28.609 1.00 88.75 110 SER A CA 1
ATOM 876 C C . SER A 1 110 ? 34.036 5.930 -29.038 1.00 88.75 110 SER A C 1
ATOM 878 O O . SER A 1 110 ? 34.595 6.518 -29.962 1.00 88.75 110 SER A O 1
ATOM 880 N N . LYS A 1 111 ? 34.559 4.837 -28.463 1.00 91.19 111 LYS A N 1
ATOM 881 C CA . LYS A 1 111 ? 35.842 4.235 -28.874 1.00 91.19 111 LYS A CA 1
ATOM 882 C C . LYS A 1 111 ? 35.825 3.735 -30.320 1.00 91.19 111 LYS A C 1
ATOM 884 O O . LYS A 1 111 ? 36.813 3.890 -31.032 1.00 91.19 111 LYS A O 1
ATOM 889 N N . ALA A 1 112 ? 34.712 3.154 -30.768 1.00 90.19 112 ALA A N 1
ATOM 890 C CA . ALA A 1 112 ? 34.550 2.740 -32.159 1.00 90.19 112 ALA A CA 1
ATOM 891 C C . ALA A 1 112 ? 34.543 3.953 -33.105 1.00 90.19 112 ALA A C 1
ATOM 893 O O . ALA A 1 112 ? 35.213 3.930 -34.134 1.00 90.19 112 ALA A O 1
ATOM 894 N N . GLY A 1 113 ? 33.849 5.033 -32.734 1.00 89.50 113 GLY A N 1
ATOM 895 C CA . GLY A 1 113 ? 33.831 6.277 -33.504 1.00 89.50 113 GLY A CA 1
ATOM 896 C C . GLY A 1 113 ? 35.216 6.911 -33.655 1.00 89.50 113 GLY A C 1
ATOM 897 O O . GLY A 1 113 ? 35.595 7.286 -34.765 1.00 89.50 113 GLY A O 1
ATOM 898 N N . THR A 1 114 ? 36.003 6.976 -32.575 1.00 93.00 114 THR A N 1
ATOM 899 C CA . THR A 1 114 ? 37.377 7.503 -32.636 1.00 93.00 114 THR A CA 1
ATOM 900 C C . THR A 1 114 ? 38.297 6.597 -33.451 1.00 93.00 114 THR A C 1
ATOM 902 O O . THR A 1 114 ? 39.050 7.095 -34.276 1.00 93.00 114 THR A O 1
ATOM 905 N N . ALA A 1 115 ? 38.183 5.272 -33.308 1.00 91.19 115 ALA A N 1
ATOM 906 C CA . ALA A 1 115 ? 38.994 4.328 -34.078 1.00 91.19 115 ALA A CA 1
ATOM 907 C C . ALA A 1 115 ? 38.720 4.403 -35.592 1.00 91.19 115 ALA A C 1
ATOM 909 O O . ALA A 1 115 ? 39.647 4.299 -36.394 1.00 91.19 115 ALA A O 1
ATOM 910 N N . VAL A 1 116 ? 37.462 4.611 -35.997 1.00 93.81 116 VAL A N 1
ATOM 911 C CA . VAL A 1 11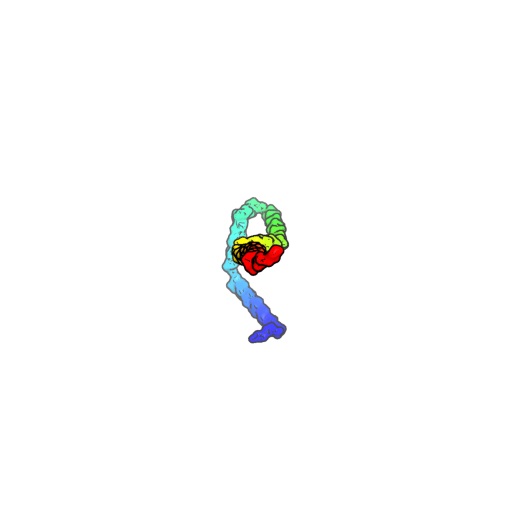6 ? 37.101 4.800 -37.413 1.00 93.81 116 VAL A CA 1
ATOM 912 C C . VAL A 1 116 ? 37.659 6.117 -37.950 1.00 93.81 116 VAL A C 1
ATOM 914 O O . VAL A 1 116 ? 38.178 6.148 -39.066 1.00 93.81 116 VAL A O 1
ATOM 917 N N . LEU A 1 117 ? 37.590 7.194 -37.164 1.00 93.75 117 LEU A N 1
ATOM 918 C CA . LEU A 1 117 ? 38.163 8.484 -37.544 1.00 93.75 117 LEU A CA 1
ATOM 919 C C . LEU A 1 117 ? 39.695 8.406 -37.684 1.00 93.75 117 LEU A C 1
ATOM 921 O O . LEU A 1 117 ? 40.250 8.890 -38.673 1.00 93.75 117 LEU A O 1
ATOM 925 N N . ASP A 1 118 ? 40.375 7.741 -36.752 1.00 93.06 118 ASP A N 1
ATOM 926 C CA . ASP A 1 118 ? 41.828 7.538 -36.789 1.00 93.06 118 ASP A CA 1
ATOM 927 C C . ASP A 1 118 ? 42.251 6.660 -37.982 1.00 93.06 118 ASP A C 1
ATOM 929 O O . ASP A 1 118 ? 43.220 6.961 -38.684 1.00 93.06 118 ASP A O 1
ATOM 933 N N . ALA A 1 119 ? 41.489 5.608 -38.294 1.00 92.94 119 ALA A N 1
ATOM 934 C CA . ALA A 1 119 ? 41.736 4.780 -39.474 1.00 92.94 119 ALA A CA 1
ATOM 935 C C . ALA A 1 119 ? 41.538 5.562 -40.785 1.00 92.94 119 ALA A C 1
ATOM 937 O O . ALA A 1 119 ? 42.354 5.458 -41.705 1.00 92.94 119 ALA A O 1
ATOM 938 N N . ALA A 1 120 ? 40.482 6.377 -40.867 1.00 93.31 120 ALA A N 1
ATOM 939 C CA . ALA A 1 120 ? 40.196 7.199 -42.039 1.00 93.31 120 ALA A CA 1
ATOM 940 C C . ALA A 1 120 ? 41.282 8.261 -42.277 1.00 93.31 120 ALA A C 1
ATOM 942 O O . ALA A 1 120 ? 41.729 8.449 -43.411 1.00 93.31 120 ALA A O 1
ATOM 943 N N . THR A 1 121 ? 41.744 8.924 -41.216 1.00 94.69 121 THR A N 1
ATOM 944 C CA . THR A 1 121 ? 42.822 9.922 -41.305 1.00 94.69 121 THR A CA 1
ATOM 945 C C . THR A 1 121 ? 44.156 9.289 -41.695 1.00 94.69 121 THR A C 1
ATOM 947 O O . THR A 1 121 ? 44.845 9.825 -42.566 1.00 94.69 121 THR A O 1
ATOM 950 N N . THR A 1 122 ? 44.478 8.112 -41.153 1.00 94.44 122 THR A N 1
ATOM 951 C CA . THR A 1 122 ? 45.690 7.362 -41.521 1.00 94.44 122 THR A CA 1
ATOM 952 C C . THR A 1 122 ? 45.674 6.981 -42.999 1.00 94.44 122 THR A C 1
ATOM 954 O O . THR A 1 122 ? 46.647 7.225 -43.715 1.00 94.44 122 THR A O 1
ATOM 957 N N . TRP A 1 123 ? 44.555 6.447 -43.499 1.00 92.69 123 TRP A N 1
ATOM 958 C CA . TRP A 1 123 ? 44.451 6.077 -44.910 1.00 92.69 123 TRP A CA 1
ATOM 959 C C . TRP A 1 123 ? 44.531 7.297 -45.833 1.00 92.69 123 TRP A C 1
ATOM 961 O O . TRP A 1 123 ? 45.253 7.261 -46.832 1.00 92.69 123 TRP A O 1
ATOM 971 N N . ALA A 1 124 ? 43.871 8.404 -45.482 1.00 92.94 124 ALA A N 1
ATOM 972 C CA . ALA A 1 124 ? 43.975 9.649 -46.239 1.00 92.94 124 ALA A CA 1
ATOM 973 C C . ALA A 1 124 ? 45.432 10.143 -46.328 1.00 92.94 124 ALA A C 1
ATOM 975 O O . ALA A 1 124 ? 45.900 10.512 -47.408 1.00 92.94 124 ALA A O 1
ATOM 976 N N . GLN A 1 125 ? 46.179 10.082 -45.222 1.00 89.75 125 GLN A N 1
ATOM 977 C CA . GLN A 1 125 ? 47.599 10.438 -45.197 1.00 89.75 125 GLN A CA 1
ATOM 978 C C . GLN A 1 125 ? 48.456 9.485 -46.042 1.00 89.75 125 GLN A C 1
ATOM 980 O O . GLN A 1 125 ? 49.316 9.946 -46.795 1.00 89.75 125 GLN A O 1
ATOM 985 N N . THR A 1 126 ? 48.221 8.171 -45.973 1.00 92.19 126 THR A N 1
ATOM 986 C CA . THR A 1 126 ? 48.965 7.190 -46.782 1.00 92.19 126 THR A CA 1
ATOM 987 C C . THR A 1 126 ? 48.682 7.351 -48.276 1.00 92.19 126 THR A C 1
ATOM 989 O O . THR A 1 126 ? 49.609 7.304 -49.082 1.00 92.19 126 THR A O 1
ATOM 992 N N . ALA A 1 127 ? 47.425 7.589 -48.658 1.00 90.38 127 ALA A N 1
ATOM 993 C CA . ALA A 1 127 ? 47.046 7.823 -50.049 1.00 90.38 127 ALA A CA 1
ATOM 994 C C . ALA A 1 127 ? 47.701 9.097 -50.606 1.00 90.38 127 ALA A C 1
ATOM 996 O O . ALA A 1 127 ? 48.221 9.089 -51.723 1.00 90.38 127 ALA A O 1
ATOM 997 N N . TYR A 1 128 ? 47.741 10.165 -49.805 1.00 89.19 128 TYR A N 1
ATOM 998 C CA . TYR A 1 128 ? 48.420 11.405 -50.171 1.00 89.19 128 TYR A CA 1
ATOM 999 C C . TYR A 1 128 ? 49.927 11.196 -50.387 1.00 89.19 128 TYR A C 1
ATOM 1001 O O . TYR A 1 128 ? 50.473 11.615 -51.408 1.00 89.19 128 TYR A O 1
ATOM 1009 N N . GLN A 1 129 ? 50.601 10.477 -49.483 1.00 87.31 129 GLN A N 1
ATOM 1010 C CA . GLN A 1 129 ? 52.026 10.170 -49.643 1.00 87.31 129 GLN A CA 1
ATOM 1011 C C . GLN A 1 129 ? 52.306 9.251 -50.840 1.00 87.31 129 GLN A C 1
ATOM 1013 O O . GLN A 1 129 ? 53.277 9.467 -51.561 1.00 87.31 129 GLN A O 1
ATOM 1018 N N . ALA A 1 130 ? 51.446 8.266 -51.111 1.00 87.88 130 ALA A N 1
ATOM 1019 C CA . ALA A 1 130 ? 51.583 7.397 -52.279 1.00 87.88 130 ALA A CA 1
ATOM 1020 C C . ALA A 1 130 ? 51.453 8.173 -53.601 1.00 87.88 130 ALA A C 1
ATOM 1022 O O . ALA A 1 130 ? 52.198 7.908 -54.546 1.00 87.88 130 ALA A O 1
ATOM 1023 N N . ALA A 1 131 ? 50.552 9.158 -53.660 1.00 87.19 131 ALA A N 1
ATOM 1024 C CA . ALA A 1 131 ? 50.424 10.040 -54.816 1.00 87.19 131 ALA A CA 1
ATOM 1025 C C . ALA A 1 131 ? 51.692 10.881 -55.026 1.00 87.19 131 ALA A C 1
ATOM 1027 O O . ALA A 1 131 ? 52.217 10.911 -56.140 1.00 87.19 131 ALA A O 1
ATOM 1028 N N . ILE A 1 132 ? 52.229 11.480 -53.955 1.00 88.88 132 ILE A N 1
ATOM 1029 C CA . ILE A 1 132 ? 53.488 12.240 -54.004 1.00 88.88 132 ILE A CA 1
ATOM 1030 C C . ILE A 1 132 ? 54.642 11.356 -54.487 1.00 88.88 132 ILE A C 1
ATOM 1032 O O . ILE A 1 132 ? 55.364 11.733 -55.412 1.00 88.88 132 ILE A O 1
ATOM 1036 N N . ASN A 1 133 ? 54.784 10.158 -53.922 1.00 89.56 133 ASN A N 1
ATOM 1037 C CA . ASN A 1 133 ? 55.847 9.227 -54.297 1.00 89.56 133 ASN A CA 1
ATOM 1038 C C . ASN A 1 133 ? 55.740 8.806 -55.770 1.00 89.56 133 ASN A C 1
ATOM 1040 O O . ASN A 1 133 ? 56.755 8.710 -56.455 1.00 89.56 133 ASN A O 1
ATOM 1044 N N . LYS A 1 134 ? 54.520 8.622 -56.292 1.00 82.56 134 LYS A N 1
ATOM 1045 C CA . LYS A 1 134 ? 54.293 8.301 -57.707 1.00 82.56 134 LYS A CA 1
ATOM 1046 C C . LYS A 1 134 ? 54.638 9.471 -58.634 1.00 82.56 134 LYS A C 1
ATOM 1048 O O . LYS A 1 134 ? 55.231 9.250 -59.685 1.00 82.56 134 LYS A O 1
ATOM 1053 N N . THR A 1 135 ? 54.312 10.706 -58.251 1.00 78.44 135 THR A N 1
ATOM 1054 C CA . THR A 1 135 ? 54.715 11.896 -59.021 1.00 78.44 135 THR A CA 1
ATOM 1055 C C . THR A 1 135 ? 56.224 12.132 -58.985 1.00 78.44 135 THR A C 1
ATOM 1057 O O . THR A 1 135 ? 56.798 12.509 -60.003 1.00 78.44 135 THR A O 1
ATOM 1060 N N . ALA A 1 136 ? 56.879 11.856 -57.854 1.00 75.44 136 ALA A N 1
ATOM 1061 C CA . ALA A 1 136 ? 58.331 11.928 -57.741 1.00 75.44 136 ALA A CA 1
ATOM 1062 C C . ALA A 1 136 ? 59.016 10.855 -58.603 1.00 75.44 136 ALA A C 1
ATOM 1064 O O . ALA A 1 136 ? 59.961 11.170 -59.318 1.00 75.44 136 ALA A O 1
ATOM 1065 N N . ALA A 1 137 ? 58.494 9.622 -58.612 1.00 74.94 137 ALA A N 1
ATOM 1066 C CA . ALA A 1 137 ? 58.990 8.549 -59.473 1.00 74.94 137 ALA A CA 1
ATOM 1067 C C . ALA A 1 137 ? 58.847 8.894 -60.966 1.00 74.94 137 ALA A C 1
ATOM 1069 O O . ALA A 1 137 ? 59.812 8.762 -61.711 1.00 74.94 137 ALA A O 1
ATOM 1070 N N . ALA A 1 138 ? 57.695 9.430 -61.386 1.00 73.06 138 ALA A N 1
ATOM 1071 C CA . ALA A 1 138 ? 57.489 9.875 -62.766 1.00 73.06 138 ALA A CA 1
ATOM 1072 C C . ALA A 1 138 ? 58.435 11.028 -63.159 1.00 73.06 138 ALA A C 1
ATOM 1074 O O . ALA A 1 138 ? 58.993 11.030 -64.251 1.00 73.06 138 ALA A O 1
ATOM 1075 N N . ALA A 1 139 ? 58.672 11.994 -62.265 1.00 68.81 139 ALA A N 1
ATOM 1076 C CA . ALA A 1 139 ? 59.648 13.060 -62.508 1.00 68.81 139 ALA A CA 1
ATOM 1077 C C . ALA A 1 139 ? 61.088 12.522 -62.623 1.00 68.81 139 ALA A C 1
ATOM 1079 O O . ALA A 1 139 ? 61.890 13.050 -63.392 1.00 68.81 139 ALA A O 1
ATOM 1080 N N . GLN A 1 140 ? 61.409 11.459 -61.885 1.00 67.50 140 GLN A N 1
ATOM 1081 C CA . GLN A 1 140 ? 62.720 10.817 -61.900 1.00 67.50 140 GLN A CA 1
ATOM 1082 C C . GLN A 1 140 ? 62.938 9.954 -63.157 1.00 67.50 140 GLN A C 1
ATOM 1084 O O . GLN A 1 140 ? 64.059 9.901 -63.658 1.00 67.50 140 GLN A O 1
ATOM 1089 N N . GLU A 1 141 ? 61.877 9.353 -63.708 1.00 66.19 141 GLU A N 1
ATOM 1090 C CA . GLU A 1 141 ? 61.889 8.673 -65.014 1.00 66.19 141 GLU A CA 1
ATOM 1091 C C . GLU A 1 141 ? 62.075 9.662 -66.176 1.00 66.19 141 GLU A C 1
ATOM 1093 O O . GLU A 1 141 ? 62.917 9.444 -67.043 1.00 66.19 141 GLU A O 1
ATOM 1098 N N . VAL A 1 142 ? 61.388 10.811 -66.163 1.00 63.72 142 VAL A N 1
ATOM 1099 C CA . VAL A 1 142 ? 61.595 11.849 -67.195 1.00 63.72 142 VAL A CA 1
ATOM 1100 C C . VAL A 1 142 ? 63.009 12.446 -67.113 1.00 63.72 142 VAL A C 1
ATOM 1102 O O . VAL A 1 142 ? 63.616 12.763 -68.136 1.00 63.72 142 VAL A O 1
ATOM 1105 N N . ALA A 1 143 ? 63.575 12.567 -65.909 1.00 61.72 143 ALA A N 1
ATOM 1106 C CA . ALA A 1 143 ? 64.945 13.041 -65.724 1.00 61.72 143 ALA A CA 1
ATOM 1107 C C . ALA A 1 143 ? 66.008 12.044 -66.232 1.00 61.72 143 ALA A C 1
ATOM 1109 O O . ALA A 1 143 ? 67.062 12.474 -66.702 1.00 61.72 143 ALA A O 1
ATOM 1110 N N . SER A 1 144 ? 65.754 10.732 -66.170 1.00 60.31 144 SER A N 1
ATOM 1111 C CA . SER A 1 144 ? 66.670 9.714 -66.706 1.00 60.31 144 SER A CA 1
ATOM 1112 C C . SER A 1 144 ? 66.544 9.545 -68.227 1.00 60.31 144 SER A C 1
ATOM 1114 O O . SER A 1 144 ? 67.551 9.312 -68.902 1.00 60.31 144 SER A O 1
ATOM 1116 N N . GLU A 1 145 ? 65.351 9.757 -68.787 1.00 60.78 145 GLU A N 1
ATOM 1117 C CA . GLU A 1 145 ? 65.114 9.789 -70.236 1.00 60.78 145 GLU A CA 1
ATOM 1118 C C . GLU A 1 145 ? 65.751 11.031 -70.893 1.00 60.78 145 GLU A C 1
ATOM 1120 O O . GLU A 1 145 ? 66.422 10.925 -71.921 1.00 60.78 145 GLU A O 1
ATOM 1125 N N . ALA A 1 146 ? 65.687 12.198 -70.241 1.00 59.25 146 ALA A N 1
ATOM 1126 C CA . ALA A 1 146 ? 66.398 13.401 -70.690 1.00 59.25 146 ALA A CA 1
ATOM 1127 C C . ALA A 1 146 ? 67.936 13.257 -70.645 1.00 59.25 146 ALA A C 1
ATOM 1129 O O . ALA A 1 146 ? 68.638 13.918 -71.410 1.00 59.25 146 ALA A O 1
ATOM 1130 N N . ALA A 1 147 ? 68.471 12.379 -69.788 1.00 58.59 147 ALA A N 1
ATOM 1131 C CA . ALA A 1 147 ? 69.907 12.107 -69.685 1.00 58.59 147 ALA A CA 1
ATOM 1132 C C . ALA A 1 147 ? 70.436 11.118 -70.746 1.00 58.59 147 ALA A C 1
ATOM 1134 O O . ALA A 1 147 ? 71.650 10.974 -70.887 1.00 58.59 147 ALA A O 1
ATOM 1135 N N . THR A 1 148 ? 69.556 10.437 -71.492 1.00 57.75 148 THR A N 1
ATOM 1136 C CA . THR A 1 148 ? 69.922 9.459 -72.538 1.00 57.75 148 THR A CA 1
ATOM 1137 C C . THR A 1 148 ? 69.664 9.945 -73.969 1.00 57.75 148 THR A C 1
ATOM 1139 O O . THR A 1 148 ? 70.020 9.247 -74.920 1.00 57.75 148 THR A O 1
ATOM 1142 N N . ALA A 1 149 ? 69.128 11.157 -74.152 1.00 56.00 149 ALA A N 1
ATOM 1143 C CA . ALA A 1 149 ? 68.998 11.776 -75.470 1.00 56.00 149 ALA A CA 1
ATOM 1144 C C . ALA A 1 149 ? 70.391 12.109 -76.064 1.00 56.00 149 ALA A C 1
ATOM 1146 O O . ALA A 1 149 ? 71.156 12.853 -75.443 1.00 56.00 149 ALA A O 1
ATOM 1147 N N . PRO A 1 150 ? 70.760 11.584 -77.252 1.00 49.44 150 PRO A N 1
ATOM 1148 C CA . PRO A 1 150 ? 72.039 11.899 -77.878 1.00 49.44 150 PRO A CA 1
ATOM 1149 C C . PRO A 1 150 ? 72.071 13.361 -78.334 1.00 49.44 150 PRO A C 1
ATOM 1151 O O . PRO A 1 150 ? 71.138 13.840 -78.979 1.00 49.44 150 PRO A O 1
ATOM 1154 N N . LEU A 1 151 ? 73.177 14.054 -78.037 1.00 58.12 151 LEU A N 1
ATOM 1155 C CA . LEU A 1 151 ? 73.490 15.355 -78.626 1.00 58.12 151 LEU A CA 1
ATOM 1156 C C . LEU A 1 151 ? 73.646 15.173 -80.141 1.00 58.12 151 LEU A C 1
ATOM 1158 O O . LEU A 1 151 ? 74.676 14.685 -80.607 1.00 58.12 151 LEU A O 1
ATOM 1162 N N . VAL A 1 152 ? 72.620 15.535 -80.909 1.00 52.06 152 VAL A N 1
ATOM 1163 C CA . VAL A 1 152 ? 72.697 15.601 -82.369 1.00 52.06 152 VAL A CA 1
ATOM 1164 C C . VAL A 1 152 ? 72.482 17.046 -82.804 1.00 52.06 152 VAL A C 1
ATOM 1166 O O . VAL A 1 152 ? 71.350 17.506 -82.918 1.00 52.06 152 VAL A O 1
ATOM 1169 N N . ASN A 1 153 ? 73.643 17.662 -83.049 1.00 50.09 153 ASN A N 1
ATOM 1170 C CA . ASN A 1 153 ? 73.980 18.847 -83.845 1.00 50.09 153 ASN A CA 1
ATOM 1171 C C . ASN A 1 153 ? 73.378 20.201 -83.448 1.00 50.09 153 ASN A C 1
ATOM 1173 O O . ASN A 1 153 ? 72.252 20.515 -83.889 1.00 50.09 153 ASN A O 1
#

InterPro domains:
  IPR024512 Small subunit of serine palmitoyltransferase-like [PF11779] (33-85)

Radius of gyration: 46.53 Å; chains: 1; bounding box: 98×54×119 Å

Sequence (153 aa):
MDFSDSTTRYAAVISVVALLAAFLLLQPTGLVKWLQKKNYQYEVTFALYMLTPTEKFIFNSVLFLTVSMLLIATILYLPNHIMTISRRTYYYFAGDATNSTSRQAAETASKAGTAVLDAATTWAQTAYQAAINKTAAAAQEVASEAATAPLVN

=== Feature glossary ===
Key to the feature types in this record:

— What the protein is —

Primary structure: the covalent order of the twenty standard amino acids along the backbone. Two proteins with the same sequence will (almost always) fold to the same structure; two with 30% identity often share a fold but not the details.

Database cross-references. InterPro integrates a dozen domain/family signature databases into unified entries with residue-range hits. GO terms attach function/process/location labels with evidence codes. CATH codes position the fold in a four-level structural taxonomy. Organism is the NCBI-taxonomy species name.

— Where its atoms are —

The mmCIF block holds the 3D Cartesian coordinates of each backbone atom (N, Cα, C, O) in ångströms. mmCIF is the PDB's canonical archive format — a tagged-loop text representation of the atomic model.

Six rendered views show the 3D structure from the faces of a cube — i.e. along ±x, ±y, ±z. Rendering representation is drawn randomly per protein from cartoon (secondary-structure ribbons), sticks (backbone bonds), or molecular surface; coloring is either N→C rainbow (blue at the N-terminus through red at the C-terminus) or one color per chain.

— Local backbone conformation —

DSSP 8-state secondary structure assigns each residue one of H (α-helix), G (3₁₀-helix), I (π-helix), E (extended β-strand), B (isolated β-bridge), T (hydrogen-bonded turn), S (bend), or '-' (coil). The assignment is computed from backbone hydrogen-bond geometry via the Kabsch–Sander algorithm.

P-SEA three-state annotation labels each residue as helix, strand, or coil based purely on the geometry of the Cα trace. It serves as a fallback when the full backbone (and thus DSSP) is unavailable.

The φ/ψ torsion pair specifies the backbone conformation at each residue. φ rotates about the N–Cα bond, ψ about the Cα–C bond. Steric clashes forbid most of the (φ, ψ) plane — the allowed regions (α-helix basin, β-sheet basin, left-handed helix) are the Ramachandran-allowed regions.

— Global shape and packing —

The geometric summary reports three shape descriptors. Rg (radius of gyration) measures how spread out the Cα atoms are about their centre of mass; compact globular proteins have small Rg, elongated or unfolded ones large. Cα contacts (<8 Å, |i−j|>4) count long-range residue pairs in spatial proximity 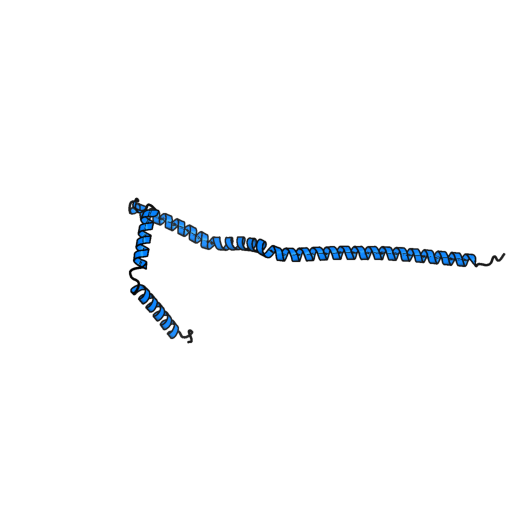— high for tightly packed folds, near zero for rods or random coil. The bounding-box extents give the protein's footprint along x, y, z in Å.

Accessible surface area quantifies burial. A residue with SASA near zero is packed into the hydrophobic core; one with SASA >100 Å² sits on the surface. Computed here via the Shrake–Rupley numerical algorithm with a 1.4 Å probe.

Plot images: a contact map (which residues are close in 3D, as an N×N binary image), a Ramachandran scatter (backbone torsion angles, revealing secondary-structure composition at a glance), and — for AlphaFold structures — a PAE heatmap (pairwise prediction confidence).

— Structural neighborhood —

The Foldseek 3Di string encodes local tertiary geometry as a 20-letter alphabet — one character per residue — derived from the relative positions of nearby Cα atoms. Unlike the amino-acid sequence, 3Di is a direct function of the 3D structure, so two proteins with the same fold have similar 3Di strings even at low sequence identity.

Nearest PDB neighbors are the top structural matches found by Foldseek when searching this structure against the entire Protein Data Bank. Each hit reports a TM-score (0 to 1; >0.5 almost always implies the same fold) and an E-value. These are *structural* homologs — they may share no detectable sequence similarity.

— Confidence and disorder —

For AlphaFold models, the B-factor field carries pLDDT — the model's own estimate of local accuracy on a 0–100 scale. Regions with pLDDT<50 should be treated as essentially unmodeled; they often correspond to intrinsically disordered segments.

B-factor (Debye–Waller factor) reflects atomic displacement in the crystal lattice. It is an experimental observable (units Å²), not a prediction; low values mean the atom is pinned down, high values mean it moves or is heterogeneous across the crystal.

Predicted aligned error is AlphaFold's pairwise confidence. Unlike pLDDT (per-residue), PAE is per-residue-pair and captures whether two parts of the structure are correctly placed relative to each other. Units are ångströms of expected positional error.